Protein AF-A0A4S1E1D1-F1 (afdb_monomer)

Sequence (128 aa):
MEYYILKLFSNKELEYLRLKYQGANEEEIAKELQFKYKREHSNMETIILNKLSVNNWYNAFRKAFNLQLLNRKDFLSIDIKEEVSVFSTKIKDALLSKELNEKEKELKVYLMLLSFYSKIEYNCLLKN

Structure (mmCIF, N/CA/C/O backbone):
data_AF-A0A4S1E1D1-F1
#
_entry.id   AF-A0A4S1E1D1-F1
#
loop_
_atom_site.group_PDB
_atom_site.id
_atom_site.type_symbol
_atom_site.label_atom_id
_atom_site.label_alt_id
_atom_site.label_comp_id
_atom_site.label_asym_id
_atom_site.label_entity_id
_atom_site.label_seq_id
_atom_site.pdbx_PDB_ins_code
_atom_site.Cartn_x
_atom_site.Cartn_y
_atom_site.Cartn_z
_atom_site.occupancy
_atom_site.B_iso_or_equiv
_atom_site.auth_seq_id
_atom_site.auth_comp_id
_atom_site.auth_asym_id
_atom_site.auth_atom_id
_atom_site.pdbx_PDB_model_num
ATOM 1 N N . MET A 1 1 ? 1.550 -8.778 -28.288 1.00 49.03 1 MET A N 1
ATOM 2 C CA . MET A 1 1 ? 1.681 -7.358 -27.880 1.00 49.03 1 MET A CA 1
ATOM 3 C C . MET A 1 1 ? 2.198 -7.231 -26.441 1.00 49.03 1 MET A C 1
ATOM 5 O O . MET A 1 1 ? 3.015 -6.357 -26.194 1.00 49.03 1 MET A O 1
ATOM 9 N N . GLU A 1 2 ? 1.828 -8.149 -25.536 1.00 46.84 2 GLU A N 1
ATOM 10 C CA . GLU A 1 2 ? 2.267 -8.198 -24.121 1.00 46.84 2 GLU A CA 1
ATOM 11 C C . GLU A 1 2 ? 3.798 -8.227 -23.916 1.00 46.84 2 GLU A C 1
ATOM 13 O O . GLU A 1 2 ? 4.323 -7.535 -23.049 1.00 46.84 2 GLU A O 1
ATOM 18 N N . TYR A 1 3 ? 4.549 -8.929 -24.772 1.00 48.81 3 TYR A N 1
ATOM 19 C CA . TYR A 1 3 ? 6.007 -9.084 -24.621 1.00 48.81 3 TYR A CA 1
ATOM 20 C C . TYR A 1 3 ? 6.827 -7.796 -24.858 1.00 48.81 3 TYR A C 1
ATOM 22 O O . TYR A 1 3 ? 7.967 -7.687 -24.411 1.00 48.81 3 TYR A O 1
ATOM 30 N N . TYR A 1 4 ? 6.271 -6.810 -25.574 1.00 53.78 4 TYR A N 1
ATOM 31 C CA . TYR A 1 4 ? 6.987 -5.569 -25.904 1.00 53.78 4 TYR A CA 1
ATOM 32 C C . TYR A 1 4 ? 6.970 -4.551 -24.758 1.00 53.78 4 TYR A C 1
ATOM 34 O O . TYR A 1 4 ? 7.928 -3.797 -24.604 1.00 53.78 4 TYR A O 1
ATOM 42 N N . ILE A 1 5 ? 5.918 -4.548 -23.934 1.00 54.28 5 ILE A N 1
ATOM 43 C CA . ILE A 1 5 ? 5.759 -3.592 -22.829 1.00 54.28 5 ILE A CA 1
ATOM 44 C C . ILE A 1 5 ? 6.680 -3.956 -21.655 1.00 54.28 5 ILE A C 1
ATOM 46 O O . ILE A 1 5 ? 7.309 -3.070 -21.078 1.00 54.28 5 ILE A O 1
ATOM 50 N N . LEU A 1 6 ? 6.859 -5.253 -21.374 1.00 57.28 6 LEU A N 1
ATOM 51 C CA . LEU A 1 6 ? 7.815 -5.737 -20.369 1.00 57.28 6 LEU A CA 1
ATOM 52 C C . LEU A 1 6 ? 9.269 -5.382 -20.712 1.00 57.28 6 LEU A C 1
ATOM 54 O O . LEU A 1 6 ? 10.060 -5.130 -19.813 1.00 57.28 6 LEU A O 1
ATOM 58 N N . LYS A 1 7 ? 9.623 -5.281 -22.002 1.00 61.16 7 LYS A N 1
ATOM 59 C CA . LYS A 1 7 ? 10.954 -4.810 -22.431 1.00 61.16 7 LYS A CA 1
ATOM 60 C C . LYS A 1 7 ? 11.191 -3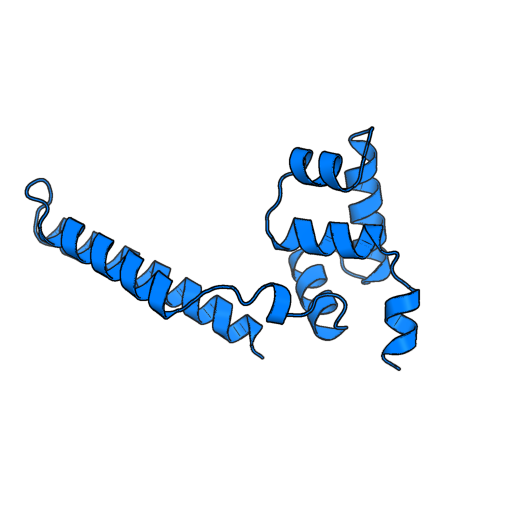.317 -22.186 1.00 61.16 7 LYS A C 1
ATOM 62 O O . LYS A 1 7 ? 12.335 -2.877 -22.268 1.00 61.16 7 LYS A O 1
ATOM 67 N N . LEU A 1 8 ? 10.140 -2.535 -21.932 1.00 81.31 8 LEU A N 1
ATOM 68 C CA . LEU A 1 8 ? 10.254 -1.091 -21.733 1.00 81.31 8 LEU A CA 1
ATOM 69 C C . LEU A 1 8 ? 10.669 -0.735 -20.300 1.00 81.31 8 LEU A C 1
ATOM 71 O O . LEU A 1 8 ? 11.284 0.313 -20.087 1.00 81.31 8 LEU A O 1
ATOM 75 N N . PHE A 1 9 ? 10.336 -1.590 -19.330 1.00 91.25 9 PHE A N 1
ATOM 76 C CA . PHE A 1 9 ? 10.652 -1.390 -17.919 1.00 91.25 9 PHE A CA 1
ATOM 77 C C . PHE A 1 9 ? 11.846 -2.242 -17.497 1.00 91.25 9 PHE A C 1
ATOM 79 O O . PHE A 1 9 ? 11.960 -3.408 -17.864 1.00 91.25 9 PHE A O 1
ATOM 86 N N . SER A 1 10 ? 12.749 -1.659 -16.712 1.00 92.31 10 SER A N 1
ATOM 87 C CA . SER A 1 10 ? 13.824 -2.424 -16.080 1.00 92.31 10 SER A CA 1
ATOM 88 C C . SER A 1 10 ? 13.315 -3.150 -14.833 1.00 92.31 10 SER A C 1
ATOM 90 O O . SER A 1 10 ? 12.360 -2.709 -14.195 1.00 92.31 10 SER A O 1
ATOM 92 N N . ASN A 1 11 ? 13.997 -4.222 -14.417 1.00 91.44 11 ASN A N 1
ATOM 93 C CA . ASN A 1 11 ? 13.640 -4.936 -13.185 1.00 91.44 11 ASN A CA 1
ATOM 94 C C . ASN A 1 11 ? 13.636 -4.010 -11.958 1.00 91.44 11 ASN A C 1
ATOM 96 O O . ASN A 1 11 ? 12.762 -4.134 -11.110 1.00 91.44 11 ASN A O 1
ATOM 100 N N . LYS A 1 12 ? 14.561 -3.039 -11.886 1.00 93.69 12 LYS A N 1
ATOM 101 C CA . LYS A 1 12 ? 14.583 -2.051 -10.795 1.00 93.69 12 LYS A CA 1
ATOM 102 C C . LYS A 1 12 ? 13.367 -1.124 -10.814 1.00 93.69 12 LYS A C 1
ATOM 104 O O . LYS A 1 12 ? 12.887 -0.751 -9.753 1.00 93.69 12 LYS A O 1
ATOM 109 N N . GLU A 1 13 ? 12.874 -0.746 -11.992 1.00 95.19 13 GLU A N 1
ATOM 110 C CA . GLU A 1 13 ? 11.670 0.087 -12.114 1.00 95.19 13 GLU A CA 1
ATOM 111 C C . GLU A 1 13 ? 10.411 -0.688 -11.715 1.00 95.19 13 GLU A C 1
ATOM 113 O O . GLU A 1 13 ? 9.561 -0.145 -11.013 1.00 95.19 13 GLU A O 1
ATOM 118 N N . LEU A 1 14 ? 10.303 -1.955 -12.130 1.00 93.50 14 LEU A N 1
ATOM 119 C CA . LEU A 1 14 ? 9.197 -2.834 -11.737 1.00 93.50 14 LEU A CA 1
ATOM 120 C C . LEU A 1 14 ? 9.199 -3.090 -10.23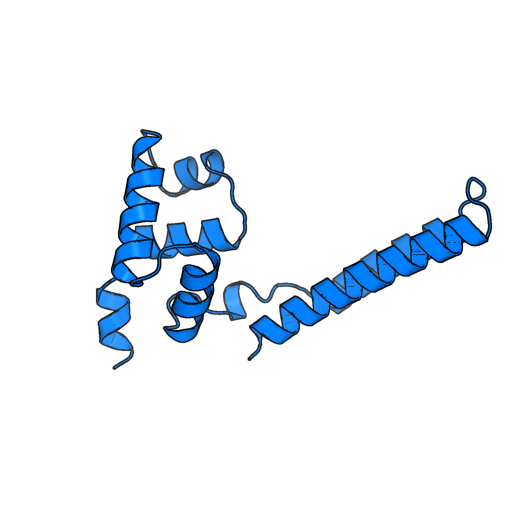0 1.00 93.50 14 LEU A C 1
ATOM 122 O O . LEU A 1 14 ? 8.155 -3.010 -9.588 1.00 93.50 14 LEU A O 1
ATOM 126 N N . GLU A 1 15 ? 10.376 -3.331 -9.658 1.00 94.25 15 GLU A N 1
ATOM 127 C CA . GLU A 1 15 ? 10.533 -3.538 -8.224 1.00 94.25 15 GLU A CA 1
ATOM 128 C C . GLU A 1 15 ? 10.204 -2.266 -7.430 1.00 94.25 15 GLU A C 1
ATOM 130 O O . GLU A 1 15 ? 9.452 -2.318 -6.460 1.00 94.25 15 GLU A O 1
ATOM 135 N N . TYR A 1 16 ? 10.665 -1.098 -7.890 1.00 95.50 16 TYR A N 1
ATOM 136 C CA . TYR A 1 16 ? 10.281 0.185 -7.299 1.00 95.50 16 TYR A CA 1
ATOM 137 C C . TYR A 1 16 ? 8.760 0.373 -7.311 1.00 95.50 16 TYR A C 1
ATOM 139 O O . TYR A 1 16 ? 8.162 0.728 -6.297 1.00 95.50 16 TYR A O 1
ATOM 147 N N . LEU A 1 17 ? 8.124 0.117 -8.456 1.00 93.12 17 LEU A N 1
ATOM 148 C CA . LEU A 1 17 ? 6.680 0.227 -8.633 1.00 93.12 17 LEU A CA 1
ATOM 149 C C . LEU A 1 17 ? 5.914 -0.725 -7.695 1.00 93.12 17 LEU A C 1
ATOM 151 O O . LEU A 1 17 ? 4.907 -0.321 -7.112 1.00 93.12 17 LEU A O 1
ATOM 155 N N . ARG A 1 18 ? 6.416 -1.953 -7.507 1.00 91.56 18 ARG A N 1
ATOM 156 C CA . ARG A 1 18 ? 5.879 -2.953 -6.573 1.00 91.56 18 ARG A CA 1
ATOM 157 C C . ARG A 1 18 ? 5.961 -2.481 -5.122 1.00 91.56 18 ARG A C 1
ATOM 159 O O . ARG A 1 18 ? 4.934 -2.441 -4.447 1.00 91.56 18 ARG A O 1
ATOM 166 N N . LEU A 1 19 ? 7.148 -2.091 -4.661 1.00 89.38 19 LEU A N 1
ATOM 167 C CA . LEU A 1 19 ? 7.370 -1.635 -3.284 1.00 89.38 19 LEU A CA 1
ATOM 168 C C . LEU A 1 19 ? 6.549 -0.380 -2.971 1.00 89.38 19 LEU A C 1
ATOM 170 O O . LEU A 1 19 ? 5.930 -0.281 -1.911 1.00 89.38 19 LEU A O 1
ATOM 174 N N . LYS A 1 20 ? 6.471 0.557 -3.925 1.00 91.75 20 LYS A N 1
ATOM 175 C CA . LYS A 1 20 ? 5.662 1.770 -3.774 1.00 91.75 20 LYS A CA 1
ATOM 176 C C . LYS A 1 20 ? 4.174 1.447 -3.650 1.00 91.75 20 LYS A C 1
ATOM 178 O O . LYS A 1 20 ? 3.489 2.071 -2.845 1.00 91.75 20 LYS A O 1
ATOM 183 N N . TYR A 1 21 ? 3.675 0.469 -4.407 1.00 87.44 21 TYR A N 1
ATOM 184 C CA . TYR A 1 21 ? 2.289 0.015 -4.293 1.00 87.44 21 TYR A CA 1
ATOM 185 C C . TYR A 1 21 ? 2.002 -0.670 -2.945 1.00 87.44 21 TYR A C 1
ATOM 187 O O . TYR A 1 21 ? 0.935 -0.473 -2.372 1.00 87.44 21 TYR A O 1
ATOM 195 N N . GLN A 1 22 ? 2.969 -1.420 -2.406 1.00 82.12 22 GLN A N 1
ATOM 196 C CA . GLN A 1 22 ? 2.879 -2.057 -1.084 1.00 82.12 22 GLN A CA 1
ATOM 197 C C . GLN A 1 22 ? 2.958 -1.064 0.088 1.00 82.12 22 GLN A C 1
ATOM 199 O O . GLN A 1 22 ? 2.757 -1.458 1.234 1.00 82.12 22 GLN A O 1
ATOM 204 N N . GLY A 1 23 ? 3.225 0.217 -0.183 1.00 80.62 23 GLY A N 1
ATOM 205 C CA . GLY A 1 23 ? 3.327 1.253 0.842 1.00 80.62 23 GLY A CA 1
ATOM 206 C C . GLY A 1 23 ? 4.683 1.307 1.544 1.00 80.62 23 GLY A C 1
ATOM 207 O O . GLY A 1 23 ? 4.772 1.930 2.600 1.00 80.62 23 GLY A O 1
ATOM 208 N N . ALA A 1 24 ? 5.725 0.691 0.971 1.00 82.94 24 ALA A N 1
ATOM 209 C CA . ALA A 1 24 ? 7.078 0.787 1.506 1.00 82.94 24 ALA A CA 1
ATOM 210 C C . ALA A 1 24 ? 7.546 2.252 1.546 1.00 82.94 24 ALA A C 1
ATOM 212 O O . ALA A 1 24 ? 7.297 3.038 0.620 1.00 82.94 24 ALA A O 1
ATOM 213 N N . ASN A 1 25 ? 8.228 2.627 2.624 1.00 88.19 25 ASN A N 1
ATOM 214 C CA . ASN A 1 25 ? 8.776 3.967 2.791 1.00 88.19 25 ASN A CA 1
ATOM 215 C C . ASN A 1 25 ? 10.069 4.161 1.967 1.00 88.19 25 ASN A C 1
ATOM 217 O O . ASN A 1 25 ? 10.621 3.222 1.390 1.00 88.19 25 ASN A O 1
ATOM 221 N N . GLU A 1 26 ? 10.554 5.405 1.863 1.00 88.69 26 GLU A N 1
ATOM 222 C CA . GLU A 1 26 ? 11.749 5.705 1.057 1.00 88.69 26 GLU A CA 1
ATOM 223 C C . GLU A 1 26 ? 13.000 4.966 1.553 1.00 88.69 26 GLU A C 1
ATOM 225 O O . GLU A 1 26 ? 13.802 4.532 0.733 1.00 88.69 26 GLU A O 1
ATOM 230 N N . GLU A 1 27 ? 13.157 4.768 2.862 1.00 89.50 27 GLU A N 1
ATOM 231 C CA . GLU A 1 27 ? 14.319 4.080 3.436 1.00 89.50 27 GLU A CA 1
ATOM 232 C C . GLU A 1 27 ? 14.317 2.585 3.091 1.00 89.50 27 GLU A C 1
ATOM 234 O O . GLU A 1 27 ? 15.346 2.033 2.695 1.00 89.50 27 GLU A O 1
ATOM 239 N N . GLU A 1 28 ? 13.152 1.941 3.174 1.00 89.69 28 GLU A N 1
ATOM 240 C CA . GLU A 1 28 ? 12.938 0.544 2.785 1.00 89.69 28 GLU A CA 1
ATOM 241 C C . GLU A 1 28 ? 13.232 0.338 1.298 1.00 89.69 28 GLU A C 1
ATOM 243 O O . GLU A 1 28 ? 14.003 -0.549 0.928 1.00 89.69 28 GLU A O 1
ATOM 248 N N . I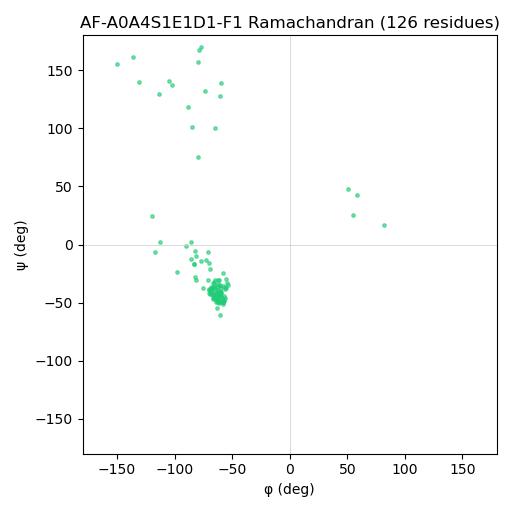LE A 1 29 ? 12.688 1.211 0.447 1.00 91.00 29 ILE A N 1
ATOM 249 C CA . ILE A 1 29 ? 12.923 1.176 -1.000 1.00 91.00 29 ILE A CA 1
ATOM 250 C C . ILE A 1 29 ? 14.405 1.418 -1.317 1.00 91.00 29 ILE A C 1
ATOM 252 O O . ILE A 1 29 ? 14.974 0.727 -2.164 1.00 91.00 29 ILE A O 1
ATOM 256 N N . ALA A 1 30 ? 15.046 2.381 -0.648 1.00 93.88 30 ALA A N 1
ATOM 257 C CA . ALA A 1 30 ? 16.457 2.685 -0.860 1.00 93.88 30 ALA A CA 1
ATOM 258 C C . ALA A 1 30 ? 17.346 1.495 -0.502 1.00 93.88 30 ALA A C 1
ATOM 260 O O . ALA A 1 30 ? 18.279 1.178 -1.242 1.00 93.88 30 ALA A O 1
ATOM 261 N N . LYS A 1 31 ? 17.040 0.815 0.605 1.00 93.00 31 LYS A N 1
ATOM 262 C CA . LYS A 1 31 ? 17.757 -0.382 1.038 1.00 93.00 31 LYS A CA 1
ATOM 263 C C . LYS A 1 31 ? 17.612 -1.517 0.025 1.00 93.00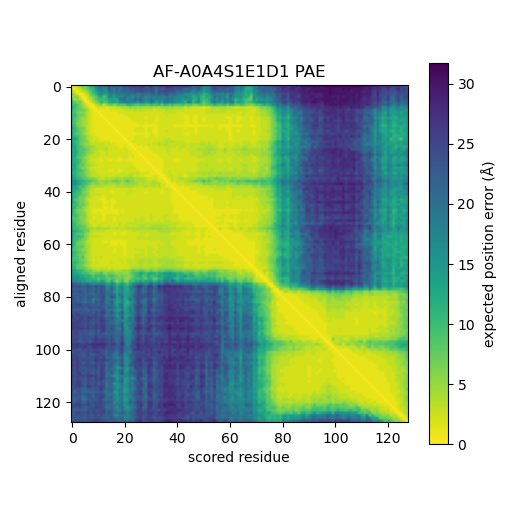 31 LYS A C 1
ATOM 265 O O . LYS A 1 31 ? 18.626 -2.087 -0.374 1.00 93.00 31 LYS A O 1
ATOM 270 N N . GLU A 1 32 ? 16.388 -1.804 -0.413 1.00 91.50 32 GLU A N 1
ATOM 271 C CA . GLU A 1 32 ? 16.104 -2.910 -1.337 1.00 91.50 32 GLU A CA 1
ATOM 272 C C . GLU A 1 32 ? 16.729 -2.674 -2.721 1.00 91.50 32 GLU A C 1
ATOM 274 O O . GLU A 1 32 ? 17.368 -3.552 -3.299 1.00 91.50 32 GLU A O 1
ATOM 279 N N . LEU A 1 33 ? 16.626 -1.448 -3.244 1.00 94.25 33 LEU A N 1
ATOM 280 C CA . LEU A 1 33 ? 17.127 -1.101 -4.580 1.00 94.25 33 LEU A CA 1
ATOM 281 C C . LEU A 1 33 ? 18.580 -0.616 -4.602 1.00 94.25 33 LEU A C 1
ATOM 283 O O . LEU A 1 33 ? 19.127 -0.351 -5.687 1.00 94.25 33 LEU A O 1
ATOM 287 N N . GLN A 1 34 ? 19.202 -0.539 -3.423 1.00 94.12 34 GLN A N 1
ATOM 288 C CA . GLN A 1 34 ? 20.557 -0.048 -3.181 1.00 94.12 34 GLN A CA 1
ATOM 289 C C . GLN A 1 34 ? 20.766 1.398 -3.657 1.00 94.12 34 GLN A C 1
ATOM 291 O O . GLN A 1 34 ? 21.788 1.722 -4.269 1.00 94.12 34 GLN A O 1
ATOM 296 N N . PHE A 1 35 ? 19.792 2.271 -3.398 1.00 93.88 35 PHE A N 1
ATOM 297 C CA . PHE A 1 35 ? 19.944 3.703 -3.641 1.00 93.88 35 PHE A CA 1
ATOM 298 C C . PHE A 1 35 ? 20.869 4.311 -2.589 1.00 93.88 35 PHE A C 1
ATOM 300 O O . PHE A 1 35 ? 20.732 4.078 -1.391 1.00 93.88 35 PHE A O 1
ATOM 307 N N . LYS A 1 36 ? 21.830 5.107 -3.052 1.00 89.62 36 LYS A N 1
ATOM 308 C CA . LYS A 1 36 ? 22.816 5.803 -2.218 1.00 89.62 36 LYS A CA 1
ATOM 309 C C . LYS A 1 36 ? 22.418 7.251 -1.958 1.00 89.62 36 LYS A C 1
ATOM 311 O O . LYS A 1 36 ? 22.881 7.851 -0.993 1.00 89.62 36 LYS A O 1
ATOM 316 N N . TYR A 1 37 ? 21.589 7.825 -2.827 1.00 88.62 37 TYR A N 1
ATOM 317 C CA . TYR A 1 37 ? 21.216 9.230 -2.789 1.00 88.62 37 TYR A CA 1
ATOM 318 C C . TYR A 1 37 ? 19.704 9.403 -2.886 1.00 88.62 37 TYR A C 1
ATOM 320 O O . TYR A 1 37 ? 19.055 8.818 -3.748 1.00 88.62 37 TYR A O 1
ATOM 328 N N . LYS A 1 38 ? 19.155 10.338 -2.103 1.00 85.31 38 LYS A N 1
ATOM 329 C CA . LYS A 1 38 ? 17.722 10.671 -2.133 1.00 85.31 38 LYS A CA 1
ATOM 330 C C . LYS A 1 38 ? 17.205 11.023 -3.537 1.00 85.31 38 LYS A C 1
ATOM 332 O O . LYS A 1 38 ? 16.092 10.656 -3.895 1.00 85.31 38 LYS A O 1
ATOM 337 N N . ARG A 1 39 ? 18.036 11.669 -4.368 1.00 91.75 39 ARG A N 1
ATOM 338 C CA . ARG A 1 39 ? 17.698 12.017 -5.764 1.00 91.75 39 ARG A CA 1
ATOM 339 C C . ARG A 1 39 ? 17.334 10.808 -6.633 1.00 91.75 39 ARG A C 1
ATOM 341 O O . ARG A 1 39 ? 16.644 10.974 -7.632 1.00 91.75 39 ARG A O 1
ATOM 348 N N . GLU A 1 40 ? 17.803 9.610 -6.284 1.00 93.56 40 GLU A N 1
ATOM 349 C CA . GLU A 1 40 ? 17.492 8.391 -7.034 1.00 93.56 40 GLU A CA 1
ATOM 350 C C . GLU A 1 40 ? 16.007 8.040 -6.940 1.00 93.56 40 GLU A C 1
ATOM 352 O O . GLU A 1 40 ? 15.450 7.591 -7.938 1.00 93.56 40 GLU A O 1
ATOM 357 N N . HIS A 1 41 ? 15.341 8.352 -5.818 1.00 92.62 41 HIS A N 1
ATOM 358 C CA . HIS A 1 41 ? 13.885 8.234 -5.723 1.00 92.62 41 HIS A CA 1
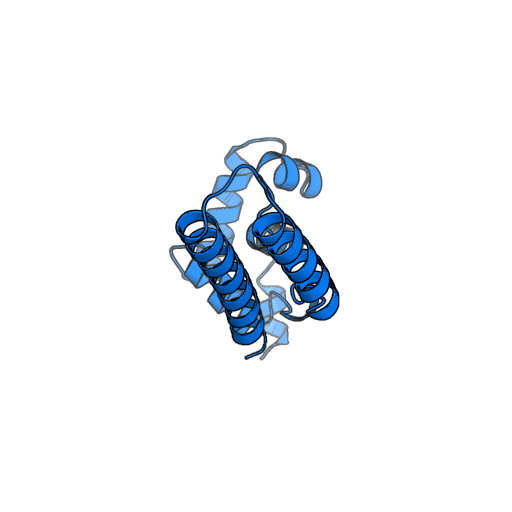ATOM 359 C C . HIS A 1 41 ? 13.216 9.137 -6.746 1.00 92.62 41 HIS A C 1
ATOM 361 O O . HIS A 1 41 ? 12.555 8.629 -7.642 1.00 92.62 41 HIS A O 1
ATOM 367 N N . SER A 1 42 ? 13.440 10.452 -6.672 1.00 93.25 42 SER A N 1
ATOM 368 C CA . SER A 1 42 ? 12.792 11.424 -7.562 1.00 93.25 42 SER A CA 1
ATOM 369 C C . SER A 1 42 ? 13.038 11.122 -9.044 1.00 93.25 42 SER A C 1
ATOM 371 O O . SER A 1 42 ? 12.128 11.248 -9.865 1.00 93.25 42 SER A O 1
ATOM 373 N N . ASN A 1 43 ? 14.248 10.670 -9.389 1.00 95.56 43 ASN A N 1
ATOM 374 C CA . ASN A 1 43 ? 14.574 10.235 -10.744 1.00 95.56 43 ASN A CA 1
ATOM 375 C C . ASN A 1 43 ? 13.771 8.990 -11.145 1.00 95.56 43 ASN A C 1
ATOM 377 O O . ASN A 1 43 ? 13.195 8.968 -12.231 1.00 95.56 43 ASN A O 1
ATOM 381 N N . MET A 1 44 ? 13.701 7.976 -10.277 1.00 96.12 44 MET A N 1
ATOM 382 C CA . MET A 1 44 ? 12.940 6.752 -10.533 1.00 96.12 44 MET A CA 1
ATOM 383 C C . MET A 1 44 ? 11.438 7.035 -10.668 1.00 96.12 44 MET A C 1
ATOM 385 O O . MET A 1 44 ? 10.813 6.549 -11.610 1.00 96.12 44 MET A O 1
ATOM 389 N N . GLU A 1 45 ? 10.873 7.878 -9.795 1.00 94.69 45 GLU A N 1
ATOM 390 C CA . GLU A 1 45 ? 9.470 8.305 -9.881 1.00 94.69 45 GLU A CA 1
ATOM 391 C C . GLU A 1 45 ? 9.198 8.970 -11.237 1.00 94.69 45 GLU A C 1
ATOM 393 O O . GLU A 1 45 ? 8.285 8.574 -11.960 1.00 94.69 45 GLU A O 1
ATOM 398 N N . THR A 1 46 ? 10.051 9.919 -11.633 1.00 95.69 46 THR A N 1
ATOM 399 C CA . THR A 1 46 ? 9.929 10.634 -12.911 1.00 95.69 46 THR A CA 1
ATOM 400 C C . THR A 1 46 ? 9.995 9.680 -14.104 1.00 95.69 46 THR A C 1
ATOM 402 O O . THR A 1 46 ? 9.179 9.775 -15.020 1.00 95.69 46 THR A O 1
ATOM 405 N N . ILE A 1 47 ? 10.938 8.732 -14.100 1.00 95.75 47 ILE A N 1
ATOM 406 C CA . ILE A 1 47 ? 11.097 7.749 -15.181 1.00 95.75 47 ILE A CA 1
ATOM 407 C C . ILE A 1 47 ? 9.841 6.884 -15.314 1.00 95.75 47 ILE A C 1
ATOM 409 O O . ILE A 1 47 ? 9.312 6.745 -16.418 1.00 95.75 47 ILE A O 1
ATOM 413 N N . ILE A 1 48 ? 9.348 6.325 -14.207 1.00 95.75 48 ILE A N 1
ATOM 414 C CA . ILE A 1 48 ? 8.183 5.433 -14.208 1.00 95.75 48 ILE A CA 1
ATOM 415 C C . ILE A 1 48 ? 6.932 6.181 -14.678 1.00 95.75 48 ILE A C 1
ATOM 417 O O . ILE A 1 48 ? 6.226 5.696 -15.565 1.00 95.75 48 ILE A O 1
ATOM 421 N N . LEU A 1 49 ? 6.677 7.375 -14.135 1.00 95.06 49 LEU A N 1
ATOM 422 C CA . LEU A 1 49 ? 5.522 8.197 -14.505 1.00 95.06 49 LEU A CA 1
ATOM 423 C C . LEU A 1 49 ? 5.553 8.583 -15.992 1.00 95.06 49 LEU A C 1
ATOM 425 O O . LEU A 1 49 ? 4.538 8.453 -16.679 1.00 95.06 49 LEU A O 1
ATOM 429 N N . ASN A 1 50 ? 6.726 8.950 -16.520 1.00 95.19 50 ASN A N 1
ATOM 430 C CA . ASN A 1 50 ? 6.901 9.271 -17.937 1.00 95.19 50 ASN A CA 1
ATOM 431 C C . ASN A 1 50 ? 6.683 8.053 -18.844 1.00 95.19 50 ASN A C 1
ATOM 433 O O . ASN A 1 50 ? 5.948 8.153 -19.829 1.00 95.19 50 ASN A O 1
ATOM 437 N N . LYS A 1 51 ? 7.254 6.886 -18.503 1.00 94.50 51 LYS A N 1
ATOM 438 C CA . LYS A 1 51 ? 7.047 5.634 -19.259 1.00 94.50 51 LYS A CA 1
ATOM 439 C C . LYS A 1 51 ? 5.583 5.201 -19.264 1.00 94.50 51 LYS A C 1
ATOM 441 O O . LYS A 1 51 ? 5.089 4.690 -20.266 1.00 94.50 51 LYS A O 1
ATOM 446 N N . LEU A 1 52 ? 4.875 5.435 -18.161 1.00 93.19 52 LEU A N 1
ATOM 447 C CA . LEU A 1 52 ? 3.438 5.202 -18.063 1.00 93.19 52 LEU A CA 1
ATOM 448 C C . LEU A 1 52 ? 2.607 6.353 -18.644 1.00 93.19 52 LEU A C 1
ATOM 450 O O . LEU A 1 52 ? 1.396 6.202 -18.765 1.00 93.19 52 LEU A O 1
ATOM 454 N N . SER A 1 53 ? 3.199 7.472 -19.060 1.00 94.44 53 SER A N 1
ATOM 455 C CA . SER A 1 53 ? 2.489 8.656 -19.570 1.00 94.44 53 SER A CA 1
ATOM 456 C C . SER A 1 53 ? 1.370 9.126 -18.628 1.00 94.44 53 SER A C 1
ATOM 458 O O . SER A 1 53 ? 0.226 9.319 -19.040 1.00 94.44 53 SER A O 1
ATOM 460 N N . VAL A 1 54 ? 1.687 9.242 -17.340 1.00 92.38 54 VAL A N 1
ATOM 461 C CA . VAL A 1 54 ? 0.781 9.696 -16.274 1.00 92.38 54 VAL A CA 1
ATOM 462 C C . VAL A 1 54 ? 1.515 10.677 -15.364 1.00 92.38 54 VAL A C 1
ATOM 464 O O . VAL A 1 54 ? 2.738 10.713 -15.342 1.00 92.38 54 VAL A O 1
ATOM 467 N N . ASN A 1 55 ? 0.776 11.467 -14.589 1.00 92.50 55 ASN A N 1
ATOM 468 C CA . ASN A 1 55 ? 1.336 12.511 -13.723 1.00 92.50 55 ASN A CA 1
ATOM 469 C C . ASN A 1 55 ? 1.169 12.233 -12.220 1.00 92.50 55 ASN A C 1
ATOM 471 O O . ASN A 1 55 ? 1.528 13.073 -11.402 1.00 92.50 55 ASN A O 1
ATOM 475 N N . ASN A 1 56 ? 0.587 11.093 -11.844 1.00 91.94 56 ASN A N 1
ATOM 476 C CA . ASN A 1 56 ? 0.372 10.731 -10.448 1.00 91.94 56 ASN A CA 1
ATOM 477 C C . ASN A 1 56 ? 0.398 9.212 -10.247 1.00 91.94 56 ASN A C 1
ATOM 479 O O . ASN A 1 56 ? 0.099 8.438 -11.162 1.00 91.94 56 ASN A O 1
ATOM 483 N N . TRP A 1 57 ? 0.714 8.805 -9.018 1.00 90.50 57 TRP A N 1
ATOM 484 C CA . TRP A 1 57 ? 0.875 7.404 -8.636 1.00 90.50 57 TRP A CA 1
ATOM 485 C C . TRP A 1 57 ? -0.410 6.581 -8.730 1.00 90.50 57 TRP A C 1
ATOM 487 O O . TRP A 1 57 ? -0.353 5.429 -9.145 1.00 90.50 57 TRP A O 1
ATOM 497 N N . TYR A 1 58 ? -1.577 7.163 -8.441 1.00 85.75 58 TYR A N 1
ATOM 498 C CA . TYR A 1 58 ? -2.853 6.451 -8.574 1.00 85.75 58 TYR A CA 1
ATOM 499 C C . TYR A 1 58 ? -3.079 5.970 -10.018 1.00 85.75 58 TYR A C 1
ATOM 501 O O . TYR A 1 58 ? -3.324 4.786 -10.268 1.00 85.75 58 TYR A O 1
ATOM 509 N N . ASN A 1 59 ? -2.906 6.869 -10.989 1.00 87.81 59 ASN A N 1
ATOM 510 C CA . ASN A 1 59 ? -2.998 6.533 -12.408 1.00 87.81 59 ASN A CA 1
ATOM 511 C C . ASN A 1 59 ? -1.863 5.602 -12.855 1.00 87.81 59 ASN A C 1
ATOM 513 O O . ASN A 1 59 ? -2.088 4.747 -13.713 1.00 87.81 59 ASN A O 1
ATOM 517 N N . ALA A 1 60 ? -0.671 5.733 -12.264 1.00 92.12 60 ALA A N 1
ATOM 518 C CA . ALA A 1 60 ? 0.450 4.837 -12.523 1.00 92.12 60 ALA A CA 1
ATOM 519 C C . ALA A 1 60 ? 0.118 3.394 -12.136 1.00 92.12 60 ALA A C 1
ATOM 521 O O . ALA A 1 60 ? 0.243 2.509 -12.976 1.00 92.12 60 ALA A O 1
ATOM 522 N N . PHE A 1 61 ? -0.391 3.156 -10.924 1.00 88.62 61 PHE A N 1
ATOM 523 C CA . PHE A 1 61 ? -0.766 1.816 -10.471 1.00 88.62 61 PHE A CA 1
ATOM 524 C C . PHE A 1 61 ? -1.902 1.228 -11.302 1.00 88.62 61 PHE A C 1
ATOM 526 O O . PHE A 1 61 ? -1.803 0.095 -11.771 1.00 88.62 61 PHE A O 1
ATOM 533 N N . ARG A 1 62 ? -2.950 2.017 -11.575 1.00 85.75 62 ARG A N 1
ATOM 534 C CA . ARG A 1 62 ? -4.054 1.578 -12.439 1.00 85.75 62 ARG A CA 1
ATOM 535 C C . ARG A 1 62 ? -3.546 1.134 -13.812 1.00 85.75 62 ARG A C 1
ATOM 537 O O . ARG A 1 62 ? -3.928 0.075 -14.306 1.00 85.75 62 ARG A O 1
ATOM 544 N N . LYS A 1 63 ? -2.664 1.925 -14.429 1.00 89.50 63 LYS A N 1
ATOM 545 C CA . LYS A 1 63 ? -2.095 1.600 -15.740 1.00 89.50 63 LYS A CA 1
ATOM 546 C C . LYS A 1 63 ? -1.130 0.417 -15.666 1.00 89.50 63 LYS A C 1
ATOM 548 O O . LYS A 1 63 ? -1.169 -0.431 -16.547 1.00 89.50 63 LYS A O 1
ATOM 553 N N . ALA A 1 64 ? -0.330 0.316 -14.609 1.00 90.12 64 ALA A N 1
ATOM 554 C CA . ALA A 1 64 ? 0.577 -0.802 -14.379 1.00 90.12 64 ALA A CA 1
ATOM 555 C C . ALA A 1 64 ? -0.158 -2.144 -14.281 1.00 90.12 64 ALA A C 1
ATOM 557 O O . ALA A 1 64 ? 0.282 -3.118 -14.885 1.00 90.12 64 ALA A O 1
ATOM 558 N N . PHE A 1 65 ? -1.305 -2.187 -13.600 1.00 84.56 65 PHE A N 1
ATOM 559 C CA . PHE A 1 65 ? -2.149 -3.380 -13.551 1.00 84.56 65 PHE A CA 1
ATOM 560 C C . PHE A 1 65 ? -2.799 -3.707 -14.895 1.00 84.56 65 PHE A C 1
ATOM 562 O O . PHE A 1 65 ? -2.798 -4.865 -15.303 1.00 84.56 65 PHE A O 1
ATOM 569 N N . ASN A 1 66 ? -3.313 -2.703 -15.611 1.00 85.25 66 ASN A N 1
ATOM 570 C CA . ASN A 1 66 ? -3.895 -2.906 -16.944 1.00 85.25 66 ASN A CA 1
ATOM 571 C C . ASN A 1 66 ? -2.864 -3.423 -17.959 1.00 85.25 66 ASN A C 1
ATOM 573 O O . ASN A 1 66 ? -3.205 -4.191 -18.852 1.00 85.25 66 ASN A O 1
ATOM 577 N N . LEU A 1 67 ? -1.608 -2.998 -17.817 1.00 86.94 67 LEU A N 1
ATOM 578 C CA . LEU A 1 67 ? -0.479 -3.446 -18.632 1.00 86.94 67 LEU A CA 1
ATOM 579 C C . LEU A 1 67 ? 0.179 -4.730 -18.101 1.00 86.94 67 LEU A C 1
ATOM 581 O O . LEU A 1 67 ? 1.178 -5.160 -18.670 1.00 86.94 67 LEU A O 1
ATOM 585 N N . GLN A 1 68 ? -0.346 -5.317 -17.018 1.00 85.06 68 GLN A N 1
ATOM 586 C CA . GLN A 1 68 ? 0.206 -6.498 -16.342 1.00 85.06 68 GLN A CA 1
ATOM 587 C C . GLN A 1 68 ? 1.683 -6.350 -15.910 1.00 85.06 68 GLN A C 1
ATOM 589 O O . GLN A 1 68 ? 2.394 -7.338 -15.755 1.00 85.06 68 GLN A O 1
ATOM 594 N N . LEU A 1 69 ? 2.151 -5.116 -15.685 1.00 87.62 69 LEU A N 1
ATOM 595 C CA . LEU A 1 69 ? 3.472 -4.831 -15.102 1.00 87.62 69 LEU A CA 1
ATOM 596 C C . LEU A 1 69 ? 3.521 -5.198 -13.618 1.00 87.62 69 LEU A C 1
ATOM 598 O O . LEU A 1 69 ? 4.568 -5.550 -13.085 1.00 87.62 69 LEU A O 1
ATOM 602 N N . LEU A 1 70 ? 2.368 -5.092 -12.963 1.00 84.06 70 LEU A N 1
ATOM 603 C CA . LEU A 1 70 ? 2.111 -5.607 -11.632 1.00 84.06 70 LEU A CA 1
ATOM 604 C C . LEU A 1 70 ? 1.082 -6.725 -11.768 1.00 84.06 70 LEU A C 1
ATOM 606 O O . LEU A 1 70 ? 0.031 -6.535 -12.387 1.00 84.06 70 LEU A O 1
ATOM 610 N N . ASN A 1 71 ? 1.359 -7.883 -11.180 1.00 77.31 71 ASN A N 1
ATOM 611 C CA . ASN A 1 71 ? 0.385 -8.958 -11.132 1.00 77.31 71 ASN A CA 1
ATOM 612 C C . ASN A 1 71 ? -0.473 -8.794 -9.884 1.00 77.31 71 ASN A C 1
ATOM 614 O O . ASN A 1 71 ? 0.009 -8.880 -8.762 1.00 77.31 71 ASN A O 1
ATOM 618 N N . ARG A 1 72 ? -1.774 -8.605 -10.083 1.00 68.25 72 ARG A N 1
ATOM 619 C CA . ARG A 1 72 ? -2.746 -8.422 -8.999 1.00 68.25 72 ARG A CA 1
ATOM 620 C C . ARG A 1 72 ? -2.724 -9.560 -7.979 1.00 68.25 72 ARG A C 1
ATOM 622 O O . ARG A 1 72 ? -2.979 -9.321 -6.805 1.00 68.25 72 ARG A O 1
ATOM 629 N N . LYS A 1 73 ? -2.377 -10.780 -8.408 1.00 63.50 73 LYS A N 1
ATOM 630 C CA . LYS A 1 73 ? -2.240 -11.952 -7.530 1.00 63.50 73 LYS A CA 1
ATOM 631 C C . LYS A 1 73 ? -1.108 -11.812 -6.515 1.00 63.50 73 LYS A C 1
ATOM 633 O O . LYS A 1 73 ? -1.258 -12.310 -5.408 1.00 63.50 73 LYS A O 1
ATOM 638 N N . ASP A 1 74 ? -0.048 -11.082 -6.851 1.00 62.81 74 ASP A N 1
ATOM 639 C CA . ASP A 1 74 ? 1.095 -10.852 -5.958 1.00 62.81 74 ASP A CA 1
ATOM 640 C C . ASP A 1 74 ? 0.743 -9.873 -4.821 1.00 62.81 74 ASP A C 1
ATOM 642 O O . ASP A 1 74 ? 1.471 -9.762 -3.839 1.00 62.81 74 ASP A O 1
ATOM 646 N N . PHE A 1 75 ? -0.395 -9.179 -4.944 1.00 62.12 75 PHE A N 1
ATOM 647 C CA . PHE A 1 75 ? -0.915 -8.219 -3.963 1.00 62.12 75 PHE A CA 1
ATOM 648 C C . PHE A 1 75 ? -2.257 -8.644 -3.359 1.00 62.12 75 PHE A C 1
ATOM 650 O O . PHE A 1 75 ? -2.763 -8.008 -2.434 1.00 62.12 75 PHE A O 1
ATOM 657 N N . LEU A 1 76 ? -2.849 -9.728 -3.865 1.00 59.28 76 LEU A N 1
ATOM 658 C CA . LEU A 1 76 ? -4.022 -10.367 -3.283 1.00 59.28 76 LEU A CA 1
ATOM 659 C C . LEU A 1 76 ? -3.571 -11.228 -2.102 1.00 59.28 76 LEU A C 1
ATOM 661 O O . LEU A 1 76 ? -3.526 -12.449 -2.190 1.00 59.28 76 LEU A O 1
ATOM 665 N N . SER A 1 77 ? -3.246 -10.582 -0.985 1.00 57.59 77 SER A N 1
ATOM 666 C CA . SER A 1 77 ? -2.864 -11.267 0.255 1.00 57.59 77 SER A CA 1
ATOM 667 C C . SER A 1 77 ? -3.788 -10.944 1.425 1.00 57.59 77 SER A C 1
ATOM 669 O O . SER A 1 77 ? -3.374 -11.021 2.577 1.00 57.59 77 SER A O 1
ATOM 671 N N . ILE A 1 78 ? -5.037 -10.557 1.164 1.00 58.88 78 ILE A N 1
ATOM 672 C CA . ILE A 1 78 ? -6.039 -10.642 2.224 1.00 58.88 78 ILE A CA 1
ATOM 673 C C . ILE A 1 78 ? -6.573 -12.068 2.197 1.00 58.88 78 ILE A C 1
ATOM 675 O O . ILE A 1 78 ? -7.408 -12.411 1.354 1.00 58.88 78 ILE A O 1
ATOM 679 N N . ASP A 1 79 ? -6.090 -12.897 3.123 1.00 72.50 79 ASP A N 1
ATOM 680 C CA . ASP A 1 79 ? -6.884 -14.038 3.548 1.00 72.50 79 ASP A CA 1
ATOM 681 C C . ASP A 1 79 ? -8.124 -13.474 4.245 1.00 72.50 79 ASP A C 1
ATOM 683 O O . ASP A 1 79 ? -8.092 -13.022 5.390 1.00 72.50 79 ASP A O 1
ATOM 687 N N . ILE A 1 80 ? -9.234 -13.451 3.508 1.00 73.12 80 ILE A N 1
ATOM 688 C CA . ILE A 1 80 ? -10.511 -12.940 4.003 1.00 73.12 80 ILE A CA 1
ATOM 689 C C . ILE A 1 80 ? -10.893 -13.657 5.303 1.00 73.12 80 ILE A C 1
ATOM 691 O O . ILE A 1 80 ? -11.472 -13.027 6.181 1.00 73.12 80 ILE A O 1
ATOM 695 N N . LYS A 1 81 ? -10.546 -14.941 5.471 1.00 74.50 81 LYS A N 1
ATOM 696 C CA . LYS A 1 81 ? -10.846 -15.673 6.708 1.00 74.50 81 LYS A CA 1
ATOM 697 C C . LYS A 1 81 ? -10.043 -15.134 7.888 1.00 74.50 81 LYS A C 1
ATOM 699 O O . LYS A 1 81 ? -10.597 -14.996 8.977 1.00 74.50 81 LYS A O 1
ATOM 704 N N . GLU A 1 82 ? -8.773 -14.808 7.674 1.00 82.44 82 GLU A N 1
ATOM 705 C CA . GLU A 1 82 ? -7.920 -14.225 8.709 1.00 82.44 82 GLU A CA 1
ATOM 706 C C . GLU A 1 82 ? -8.399 -12.820 9.092 1.00 82.44 82 GLU A C 1
ATOM 708 O O . GLU A 1 82 ? -8.590 -12.533 10.274 1.00 82.44 82 GLU A O 1
ATOM 713 N N . GLU A 1 83 ? -8.727 -11.976 8.112 1.00 83.62 83 GLU A N 1
ATOM 714 C CA . GLU A 1 83 ? -9.292 -10.647 8.380 1.00 83.62 83 GLU A CA 1
ATOM 715 C C . GLU A 1 83 ? -10.645 -10.722 9.102 1.00 83.62 83 GLU A C 1
ATOM 717 O O . GLU A 1 83 ? -10.870 -9.979 10.058 1.00 83.62 83 GLU A O 1
ATOM 722 N N . VAL A 1 84 ? -11.527 -11.654 8.719 1.00 86.12 84 VAL A N 1
ATOM 723 C CA . VAL A 1 84 ? -12.785 -11.909 9.445 1.00 86.12 84 VAL A CA 1
ATOM 724 C C . VAL A 1 84 ? -12.500 -12.266 10.902 1.00 86.12 84 VAL A C 1
ATOM 726 O O . VAL A 1 84 ? -13.166 -11.742 11.795 1.00 86.12 84 VAL A O 1
ATOM 729 N N . SER A 1 85 ? -11.512 -13.124 11.162 1.00 88.06 85 SER A N 1
ATOM 730 C CA . SER A 1 85 ? -11.135 -13.535 12.520 1.00 88.06 85 SER A CA 1
ATOM 731 C C . SER A 1 85 ? -10.647 -12.351 13.365 1.00 88.06 85 SER A C 1
ATOM 733 O O . SER A 1 85 ? -11.110 -12.139 14.493 1.00 88.06 85 SER A O 1
ATOM 735 N N . VAL A 1 86 ? -9.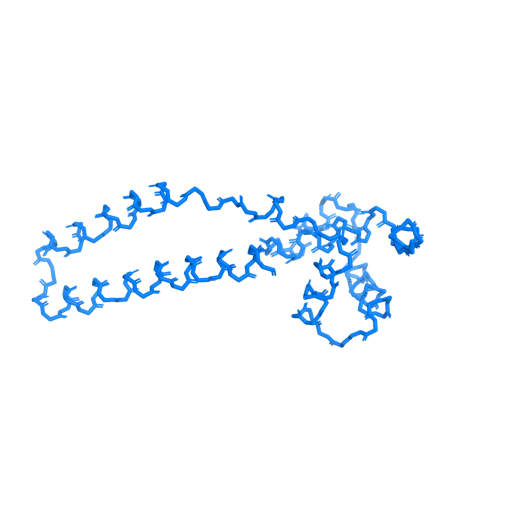778 -11.511 12.793 1.00 90.00 86 VAL A N 1
ATOM 736 C CA . VAL A 1 86 ? -9.255 -10.305 13.452 1.00 90.00 86 VAL A CA 1
ATOM 737 C C . VAL A 1 86 ? -10.379 -9.319 13.772 1.00 90.00 86 VAL A C 1
ATOM 739 O O . VAL A 1 86 ? -10.483 -8.850 14.908 1.00 90.00 86 VAL A O 1
ATOM 742 N N . PHE A 1 87 ? -11.240 -9.002 12.801 1.00 91.19 87 PHE A N 1
ATOM 743 C CA . PHE A 1 87 ? -12.339 -8.059 13.020 1.00 91.19 87 PHE A CA 1
ATOM 744 C C . PHE A 1 87 ? -13.389 -8.605 13.991 1.00 91.19 87 PHE A C 1
ATOM 746 O O . PHE A 1 87 ? -13.863 -7.854 14.842 1.00 91.19 87 PHE A O 1
ATOM 753 N N . SER A 1 88 ? -13.689 -9.906 13.945 1.00 91.56 88 SER A N 1
ATOM 754 C CA . SER A 1 88 ? -14.607 -10.550 14.896 1.00 91.56 88 SER A CA 1
ATOM 755 C C . SER A 1 88 ? -14.108 -10.430 16.336 1.00 91.56 88 SER A C 1
ATOM 757 O O . SER A 1 88 ? -14.886 -10.123 17.238 1.00 91.56 88 SER A O 1
ATOM 759 N N . THR A 1 89 ? -12.800 -10.604 16.547 1.00 94.38 89 THR A N 1
ATOM 760 C CA . THR A 1 89 ? -12.171 -10.446 17.866 1.00 94.38 89 THR A CA 1
ATOM 761 C C . THR A 1 89 ? -12.280 -9.001 18.353 1.00 94.38 89 THR A C 1
ATOM 763 O O . THR A 1 89 ? -12.798 -8.755 19.437 1.00 94.38 89 THR A O 1
ATOM 766 N N . LYS A 1 90 ? -11.914 -8.024 17.512 1.00 92.75 90 LYS A N 1
ATOM 767 C CA . LYS A 1 90 ? -12.003 -6.592 17.851 1.00 92.75 90 LYS A CA 1
ATOM 768 C C . LYS A 1 90 ? -13.427 -6.137 18.178 1.00 92.75 90 LYS A C 1
ATOM 770 O O . LYS A 1 90 ? -13.619 -5.353 19.106 1.00 92.75 90 LYS A O 1
ATOM 775 N N . ILE A 1 91 ? -14.418 -6.621 17.428 1.00 93.75 91 ILE A N 1
ATOM 776 C CA . ILE A 1 91 ? -15.836 -6.325 17.674 1.00 93.75 91 ILE A CA 1
ATOM 777 C C . ILE A 1 91 ? -16.268 -6.921 19.014 1.00 93.75 91 ILE A C 1
ATOM 779 O O . ILE A 1 91 ? -16.894 -6.230 19.816 1.00 93.75 91 ILE A O 1
ATOM 783 N N . LYS A 1 92 ? -15.897 -8.175 19.291 1.00 94.81 92 LYS A N 1
ATOM 784 C CA . LYS A 1 92 ? -16.194 -8.828 20.570 1.00 94.81 92 LYS A CA 1
ATOM 785 C C . LYS A 1 92 ? -15.588 -8.058 21.747 1.00 94.81 92 LYS A C 1
ATOM 787 O O . LYS A 1 92 ? -16.296 -7.795 22.716 1.00 94.81 92 LYS A O 1
ATOM 792 N N . ASP A 1 93 ? -14.331 -7.641 21.640 1.00 93.94 93 ASP A N 1
ATOM 793 C CA . ASP A 1 93 ? -13.652 -6.863 22.680 1.00 93.94 93 ASP A CA 1
ATOM 794 C C . ASP A 1 93 ? -14.313 -5.494 22.895 1.00 93.94 93 ASP A C 1
ATOM 796 O O . ASP A 1 93 ? -14.490 -5.055 24.031 1.00 93.94 93 ASP A O 1
ATOM 800 N N . ALA A 1 94 ? -14.743 -4.829 21.817 1.00 92.12 94 ALA A N 1
ATOM 801 C CA . ALA A 1 94 ? -15.474 -3.569 21.910 1.00 92.12 94 ALA A CA 1
ATOM 802 C C . ALA A 1 94 ? -16.824 -3.736 22.628 1.00 92.12 94 ALA A C 1
ATOM 804 O O . ALA A 1 94 ? -17.156 -2.922 23.488 1.00 92.12 94 ALA A O 1
ATOM 805 N N . LEU A 1 95 ? -17.572 -4.799 22.322 1.00 91.94 95 LEU A N 1
ATOM 806 C CA . LEU A 1 95 ? -18.872 -5.082 22.941 1.00 91.94 95 LEU A CA 1
ATOM 807 C C . LEU A 1 95 ? -18.751 -5.456 24.426 1.00 91.94 95 LEU A C 1
ATOM 809 O O . LEU A 1 95 ? -19.596 -5.065 25.235 1.00 91.94 95 LEU A O 1
ATOM 813 N N . LEU A 1 96 ? -17.693 -6.187 24.787 1.00 93.50 96 LEU A N 1
ATOM 814 C CA . LEU A 1 96 ? -17.414 -6.605 26.164 1.00 93.50 96 LEU A CA 1
ATOM 815 C C . LEU A 1 96 ? -16.732 -5.521 27.010 1.00 93.50 96 LEU A C 1
ATOM 817 O O . LEU A 1 96 ? -16.628 -5.684 28.229 1.00 93.50 96 LEU A O 1
ATOM 821 N N . SER A 1 97 ? -16.281 -4.423 26.399 1.00 91.69 97 SER A N 1
ATOM 822 C CA . SER A 1 97 ? -15.671 -3.318 27.133 1.00 91.69 97 SER A CA 1
ATOM 823 C C . SER A 1 97 ? -16.654 -2.719 28.137 1.00 91.69 97 SER A C 1
ATOM 825 O O . SER A 1 97 ? -17.776 -2.339 27.796 1.00 91.69 97 SER A O 1
ATOM 827 N N . LYS A 1 98 ? -16.206 -2.608 29.389 1.00 91.44 98 LYS A N 1
ATOM 828 C CA . LYS A 1 98 ? -16.944 -1.938 30.469 1.00 91.44 98 LYS A CA 1
ATOM 829 C C . LYS A 1 98 ? -16.704 -0.428 30.501 1.00 91.44 98 LYS A C 1
ATOM 831 O O . LYS A 1 98 ? -17.415 0.274 31.207 1.00 91.44 98 LYS A O 1
ATOM 836 N N . GLU A 1 99 ? -15.706 0.052 29.762 1.00 91.88 99 GLU A N 1
ATOM 837 C CA . GLU A 1 99 ? -15.317 1.467 29.714 1.00 91.88 99 GLU A CA 1
ATOM 838 C C . GLU A 1 99 ? -16.171 2.279 28.735 1.00 91.88 99 GLU A C 1
ATOM 840 O O . GLU A 1 99 ? -16.174 3.503 28.799 1.00 91.88 99 GLU A O 1
ATOM 845 N N . LEU A 1 100 ? -16.884 1.607 27.826 1.00 90.31 100 LEU A N 1
ATOM 846 C CA . LEU A 1 100 ? -17.702 2.239 26.794 1.00 90.31 100 LEU A CA 1
ATOM 847 C C . LEU A 1 100 ? -19.184 2.141 27.149 1.00 90.31 100 LEU A C 1
ATOM 849 O O . LEU A 1 100 ? -19.658 1.088 27.586 1.00 90.31 100 LEU A O 1
ATOM 853 N N . ASN A 1 101 ? -19.935 3.207 26.889 1.00 94.38 101 ASN A N 1
ATOM 854 C CA . ASN A 1 101 ? -21.394 3.148 26.912 1.00 94.38 101 ASN A CA 1
ATOM 855 C C . ASN A 1 101 ? -21.952 2.512 25.624 1.00 94.38 101 ASN A C 1
ATOM 857 O O . ASN A 1 101 ? -21.245 2.346 24.632 1.00 94.38 101 ASN A O 1
ATOM 861 N N . GLU A 1 102 ? -23.239 2.161 25.619 1.00 91.75 102 GLU A N 1
ATOM 862 C CA . GLU A 1 102 ? -23.851 1.436 24.495 1.00 91.75 102 GLU A CA 1
ATOM 863 C C . GLU A 1 102 ? -23.773 2.184 23.154 1.00 91.75 102 GLU A C 1
ATOM 865 O O . GLU A 1 102 ? -23.481 1.568 22.131 1.00 91.75 102 GLU A O 1
ATOM 870 N N . LYS A 1 103 ? -23.922 3.515 23.145 1.00 94.19 103 LYS A N 1
ATOM 871 C CA . LYS A 1 103 ? -23.787 4.305 21.908 1.00 94.19 103 LYS A CA 1
ATOM 872 C C . LYS A 1 103 ? -22.348 4.331 21.396 1.00 94.19 103 LYS A C 1
ATOM 874 O O . LYS A 1 103 ? -22.116 4.288 20.191 1.00 94.19 103 LYS A O 1
ATOM 879 N N . GLU A 1 104 ? -21.373 4.403 22.296 1.00 92.12 104 GLU A N 1
ATOM 880 C CA . GLU A 1 104 ? -19.952 4.357 21.934 1.00 92.12 104 GLU A CA 1
ATOM 881 C C . GLU A 1 104 ? -19.556 2.985 21.390 1.00 92.12 104 GLU A C 1
ATOM 883 O O . GLU A 1 104 ? -18.802 2.906 20.418 1.00 92.12 104 GLU A O 1
ATOM 888 N N . LYS A 1 105 ? -20.090 1.906 21.973 1.00 93.56 105 LYS A N 1
ATOM 889 C CA . LYS A 1 105 ? -19.916 0.547 21.449 1.00 93.56 105 LYS A CA 1
ATOM 890 C C . LYS A 1 105 ? -20.501 0.425 20.049 1.00 93.56 105 LYS A C 1
ATOM 892 O O . LYS A 1 105 ? -19.806 -0.043 19.152 1.00 93.56 105 LYS A O 1
ATOM 897 N N . GLU A 1 106 ? -21.734 0.884 19.853 1.00 93.19 106 GLU A N 1
ATOM 898 C CA . GLU A 1 106 ? -22.419 0.851 18.560 1.00 93.19 106 GLU A CA 1
ATOM 899 C C . GLU A 1 106 ? -21.624 1.605 17.485 1.00 93.19 106 GLU A C 1
ATOM 901 O O . GLU A 1 106 ? -21.308 1.040 16.435 1.00 93.19 106 GLU A O 1
ATOM 906 N N . LEU A 1 107 ? -21.192 2.836 17.780 1.00 93.12 107 LEU A N 1
ATOM 907 C CA . LEU A 1 107 ? -20.365 3.627 16.868 1.00 93.12 107 LEU A CA 1
ATOM 908 C C . LEU A 1 107 ? -19.031 2.933 16.556 1.00 93.12 107 LEU A C 1
ATOM 910 O O . LEU A 1 107 ? -18.595 2.900 15.404 1.00 93.12 107 LEU A O 1
ATOM 914 N N . LYS A 1 108 ? -18.375 2.356 17.565 1.00 92.69 108 LYS A N 1
ATOM 915 C CA . LYS A 1 108 ? -17.087 1.675 17.396 1.00 92.69 108 LYS A CA 1
ATOM 916 C C . LYS A 1 108 ? -17.218 0.420 16.533 1.00 92.69 108 LYS A C 1
ATOM 918 O O . LYS A 1 108 ? -16.392 0.213 15.645 1.00 92.69 108 LYS A O 1
ATOM 923 N N . VAL A 1 109 ? -18.264 -0.379 16.744 1.00 93.81 109 VAL A N 1
ATOM 924 C CA . VAL A 1 109 ? -18.573 -1.551 15.912 1.00 93.81 109 VAL A CA 1
ATOM 925 C C . VAL A 1 109 ? -18.891 -1.127 14.481 1.00 93.81 109 VAL A C 1
ATOM 927 O O . VAL A 1 109 ? -18.348 -1.714 13.546 1.00 93.81 109 VAL A O 1
ATOM 930 N N . TYR A 1 110 ? -19.691 -0.076 14.294 1.00 93.75 110 TYR A N 1
ATOM 931 C CA . TYR A 1 110 ? -19.992 0.466 12.970 1.00 93.75 110 TYR A CA 1
ATOM 932 C C . TYR A 1 110 ? -18.720 0.865 12.207 1.00 93.75 110 TYR A C 1
ATOM 934 O O . TYR A 1 110 ? -18.524 0.441 11.068 1.00 93.75 110 TYR A O 1
ATOM 942 N N . LEU A 1 111 ? -17.807 1.608 12.842 1.00 90.81 111 LEU A N 1
ATOM 943 C CA . LEU A 1 111 ? -16.536 2.004 12.223 1.00 90.81 111 LEU A CA 1
ATOM 944 C C . LEU A 1 111 ? -15.645 0.798 11.882 1.00 90.81 111 LEU A C 1
ATOM 946 O O . LEU A 1 111 ? -14.986 0.794 10.841 1.00 90.81 111 LEU A O 1
ATOM 950 N N . MET A 1 112 ? -15.638 -0.241 12.724 1.00 92.81 112 MET A N 1
ATOM 951 C CA . MET A 1 112 ? -14.916 -1.487 12.447 1.00 92.81 112 MET A CA 1
ATOM 952 C C . MET A 1 112 ? -15.504 -2.229 11.242 1.00 92.81 112 MET A C 1
ATOM 954 O O . MET A 1 112 ? -14.753 -2.642 10.360 1.00 92.81 112 MET A O 1
ATOM 958 N N . LEU A 1 113 ? -16.830 -2.359 11.163 1.00 91.62 113 LEU A N 1
ATOM 959 C CA . LEU A 1 113 ? -17.507 -2.990 10.027 1.00 91.62 113 LEU A CA 1
ATOM 960 C C . LEU A 1 113 ? -17.275 -2.215 8.729 1.00 91.62 113 LEU A C 1
ATOM 962 O O . LEU A 1 113 ? -16.989 -2.823 7.700 1.00 91.62 113 LEU A O 1
ATOM 966 N N . LEU A 1 114 ? -17.328 -0.882 8.783 1.00 89.00 114 LEU A N 1
ATOM 967 C CA . LEU A 1 114 ? -17.033 -0.025 7.639 1.00 89.00 114 LEU A CA 1
ATOM 968 C C . LEU A 1 114 ? -15.584 -0.204 7.166 1.00 89.00 114 LEU A C 1
ATOM 970 O O . LEU A 1 114 ? -15.334 -0.345 5.974 1.00 89.00 114 LEU A O 1
ATOM 974 N N . SER A 1 115 ? -14.626 -0.255 8.096 1.00 84.19 115 SER A N 1
ATOM 975 C CA . SER A 1 115 ? -13.217 -0.502 7.771 1.00 84.19 115 SER A CA 1
ATOM 976 C C . SER A 1 115 ? -13.009 -1.870 7.113 1.00 84.19 115 SER A C 1
ATOM 978 O O . SER A 1 115 ? -12.289 -1.967 6.118 1.00 84.19 115 SER A O 1
ATOM 980 N N . PHE A 1 116 ? -13.670 -2.910 7.624 1.00 87.12 116 PHE A N 1
ATOM 981 C CA . PHE A 1 116 ? -13.632 -4.249 7.044 1.00 87.12 116 PHE A CA 1
ATOM 982 C C . PHE A 1 116 ? -14.243 -4.287 5.637 1.00 87.12 116 PHE A C 1
ATOM 984 O O . PHE A 1 116 ? -13.622 -4.813 4.712 1.00 87.12 116 PHE A O 1
ATOM 991 N N . TYR A 1 117 ? -15.415 -3.672 5.456 1.00 84.81 117 TYR A N 1
ATOM 992 C CA . TYR A 1 117 ? -16.086 -3.570 4.161 1.00 84.81 117 TYR A CA 1
ATOM 993 C C . TYR A 1 117 ? -15.198 -2.880 3.122 1.00 84.81 117 TYR A C 1
ATOM 995 O O . TYR A 1 117 ? -14.943 -3.459 2.070 1.00 84.81 117 TYR A O 1
ATOM 1003 N N . SER A 1 118 ? -14.638 -1.710 3.442 1.00 80.19 118 SER A N 1
ATOM 1004 C CA . SER A 1 118 ? -13.738 -0.981 2.539 1.00 80.19 118 SER A CA 1
ATOM 1005 C C . SER A 1 118 ? -12.517 -1.814 2.145 1.00 80.19 118 SER A C 1
ATOM 1007 O O . SER A 1 118 ? -12.052 -1.754 1.008 1.00 80.19 118 SER A O 1
ATOM 1009 N N . LYS A 1 119 ? -11.999 -2.629 3.071 1.00 78.44 119 LYS A N 1
ATOM 1010 C CA . LYS A 1 119 ? -10.848 -3.506 2.831 1.00 78.44 119 LYS A CA 1
ATOM 1011 C C . LYS A 1 119 ? -11.197 -4.668 1.891 1.00 78.44 119 LYS A C 1
ATOM 1013 O O . LYS A 1 119 ? -10.403 -4.990 1.007 1.00 78.44 119 LYS A O 1
ATOM 1018 N N . ILE A 1 120 ? -12.393 -5.250 2.024 1.00 78.25 120 ILE A N 1
ATOM 1019 C CA . ILE A 1 120 ? -12.924 -6.242 1.074 1.00 78.25 120 ILE A CA 1
ATOM 1020 C C . ILE A 1 120 ? -13.198 -5.605 -0.286 1.00 78.25 120 ILE A C 1
ATOM 1022 O O . ILE A 1 120 ? -12.807 -6.164 -1.305 1.00 78.25 120 ILE A O 1
ATOM 1026 N N . GLU A 1 121 ? -13.860 -4.452 -0.322 1.00 73.62 121 GLU A N 1
ATOM 1027 C CA . GLU A 1 121 ? -14.220 -3.769 -1.563 1.00 73.62 121 GLU A CA 1
ATOM 1028 C C . GLU A 1 121 ? -12.969 -3.404 -2.365 1.00 73.62 121 GLU A C 1
ATOM 1030 O O . GLU A 1 121 ? -12.893 -3.695 -3.559 1.00 73.62 121 GLU A O 1
ATOM 1035 N N . TYR A 1 122 ? -11.933 -2.892 -1.697 1.00 68.38 122 TYR A N 1
ATOM 1036 C CA . TYR A 1 122 ? -10.634 -2.647 -2.317 1.00 68.38 122 TYR A CA 1
ATOM 1037 C C . TYR A 1 122 ? -10.008 -3.93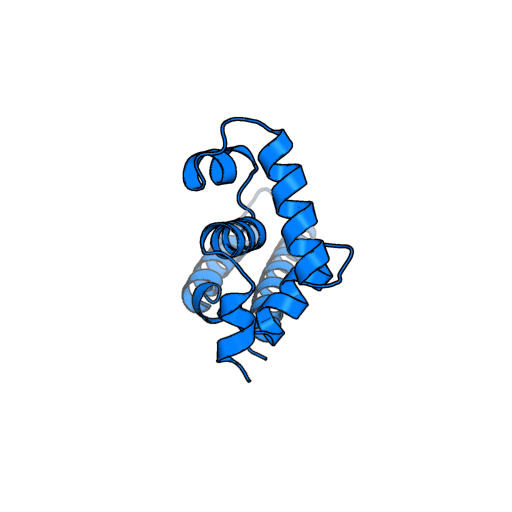9 -2.863 1.00 68.38 122 TYR A C 1
ATOM 1039 O O . TYR A 1 122 ? -9.516 -3.961 -3.990 1.00 68.38 122 TYR A O 1
ATOM 1047 N N . ASN A 1 123 ? -10.089 -5.049 -2.120 1.00 66.38 123 ASN A N 1
ATOM 1048 C CA . ASN A 1 123 ? -9.629 -6.356 -2.597 1.00 66.38 123 ASN A CA 1
ATOM 1049 C C . ASN A 1 123 ? -10.404 -6.835 -3.841 1.00 66.38 123 ASN A C 1
ATOM 1051 O O . ASN A 1 123 ? -9.805 -7.342 -4.788 1.00 66.38 123 ASN A O 1
ATOM 1055 N N . CYS A 1 124 ? -11.723 -6.646 -3.869 1.00 62.53 124 CYS A N 1
ATOM 1056 C CA . CYS A 1 124 ? -12.578 -7.009 -4.997 1.00 62.53 124 CYS A CA 1
ATOM 1057 C C . CYS A 1 124 ? -12.320 -6.134 -6.231 1.00 62.53 124 CYS A C 1
ATOM 1059 O O . CYS A 1 124 ? -12.261 -6.660 -7.340 1.00 62.53 124 CYS A O 1
ATOM 1061 N N . LEU A 1 125 ? -12.089 -4.829 -6.059 1.00 54.62 125 LEU A N 1
ATOM 1062 C CA . LEU A 1 125 ? -11.684 -3.929 -7.146 1.00 54.62 125 LEU A CA 1
ATOM 1063 C C . LEU A 1 125 ? -10.340 -4.342 -7.757 1.00 54.62 125 LEU A C 1
ATOM 1065 O O . LEU A 1 125 ? -10.124 -4.181 -8.956 1.00 54.62 125 LEU A O 1
ATOM 1069 N N . LEU A 1 126 ? -9.457 -4.940 -6.956 1.00 51.97 126 LEU A N 1
ATOM 1070 C CA . LEU A 1 126 ? -8.211 -5.521 -7.441 1.00 51.97 126 LEU A CA 1
ATOM 1071 C C . LEU A 1 126 ? -8.399 -6.877 -8.136 1.00 51.97 126 LEU A C 1
ATOM 1073 O O . LEU A 1 126 ? -7.496 -7.284 -8.853 1.00 51.97 126 LEU A O 1
ATOM 1077 N N . LYS A 1 127 ? -9.537 -7.570 -8.023 1.00 49.41 127 LYS A N 1
ATOM 1078 C CA . LYS A 1 127 ? -9.780 -8.827 -8.762 1.00 49.41 127 LYS A CA 1
ATOM 1079 C C . LYS A 1 127 ? -10.276 -8.634 -10.203 1.00 49.41 127 LYS A C 1
ATOM 1081 O O . LYS A 1 127 ? -10.157 -9.587 -10.969 1.00 49.41 127 LYS A O 1
ATOM 1086 N N . ASN A 1 128 ? -10.769 -7.443 -10.570 1.00 39.16 128 ASN A N 1
ATOM 1087 C CA . ASN A 1 128 ? -11.329 -7.135 -11.901 1.00 39.16 128 ASN A CA 1
ATOM 1088 C C . ASN A 1 128 ? -10.364 -6.375 -12.818 1.00 39.16 128 ASN A C 1
ATOM 1090 O O . ASN A 1 128 ? -9.932 -5.254 -12.449 1.00 39.16 128 ASN A O 1
#

Secondary structure (DSSP, 8-state):
-HHHHHTTS-HHHHHHHHHHHTT--HHHHHHHHT--STHHHHHHHHHHHHHTT-SSHHHHHHHHHHTTSS-GGGT----HHHHHHHHHHHHHHHHH-SSS-HHHHHHHHHHHHHHHHHHHHHHHHHH-

Nearest PDB structures (foldseek):
  2q0o-assembly1_B  TM=8.518E-01  e=4.185E+00  Sinorhizobium fredii NGR234
  7dwm-assembly1_A  TM=7.290E-01  e=2.757E+00  Hapunavirus VP882
  3zjc-assembly1_A  TM=4.895E-01  e=1.136E+00  Homo sapien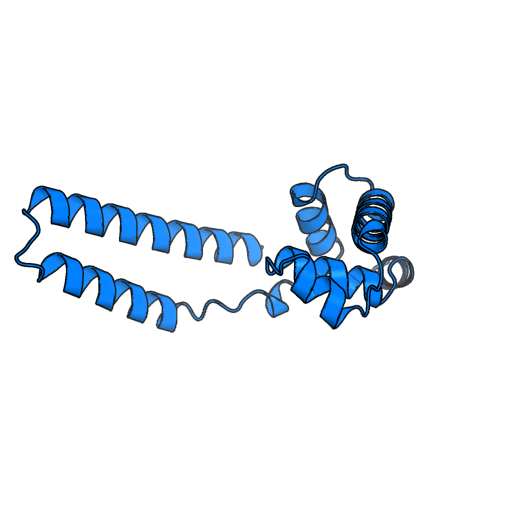s

Solvent-accessible surface area (backbone atoms only — not comparable to full-atom values): 7544 Å² total; per-residue (Å²): 120,74,74,62,60,61,73,72,52,52,71,67,55,48,49,51,54,50,42,54,72,73,63,54,50,72,68,59,50,26,62,75,72,65,53,90,50,77,65,54,54,62,50,49,53,52,50,52,30,57,77,65,72,41,94,48,67,69,59,38,52,56,48,31,46,76,68,59,71,43,60,56,72,86,68,64,73,76,54,62,68,58,54,49,52,54,52,53,50,54,43,50,53,48,68,68,38,83,90,53,54,72,68,56,32,50,53,51,44,50,54,51,52,52,53,51,48,54,54,49,51,54,54,53,60,58,73,107

Mean predicted aligned error: 12.69 Å

pLDDT: mean 84.36, std 13.44, range [39.16, 96.12]

InterPro domains:
  IPR016032 Signal transduction response regulator, C-terminal effector [SSF46894] (5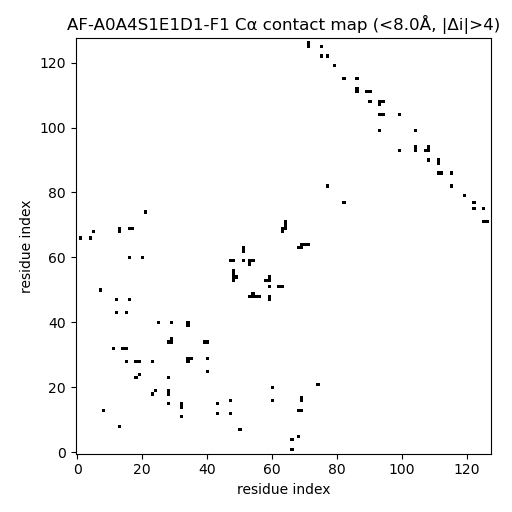-71)

Organism: NCBI:txid2559571

Radius of gyration: 19.71 Å; Cα contacts (8 Å, |Δi|>4): 71; chains: 1; bounding box: 47×28×58 Å

Foldseek 3Di:
DLVVLLVLDDPLLLVLLVCVVVVHDPVRNCVVSVPPDPVVNVVSVVSQCVSLVHDDSVSSNVSCVVSVSDPLVVVLPPPLVVLCVVLVVVLVCLVPDPVDDPVRSVVSNVVSVVVSVVVVVVSVVSVD